Protein AF-L7FK56-F1 (afdb_monomer_lite)

Structure (mmCIF, N/CA/C/O backbone):
data_AF-L7FK56-F1
#
_entry.id   AF-L7FK56-F1
#
loop_
_atom_site.group_PDB
_atom_site.id
_atom_site.type_symbol
_atom_site.label_atom_id
_atom_site.label_alt_id
_atom_site.label_comp_id
_atom_site.label_asym_id
_atom_site.label_entity_id
_atom_site.label_seq_id
_atom_site.pdbx_PDB_ins_code
_atom_site.Cartn_x
_atom_site.Cartn_y
_atom_site.Cartn_z
_atom_site.occupancy
_atom_site.B_iso_or_equiv
_atom_site.auth_seq_id
_atom_site.auth_comp_id
_atom_site.auth_asym_id
_atom_site.auth_atom_id
_atom_site.pdbx_PDB_model_num
ATOM 1 N N . MET A 1 1 ?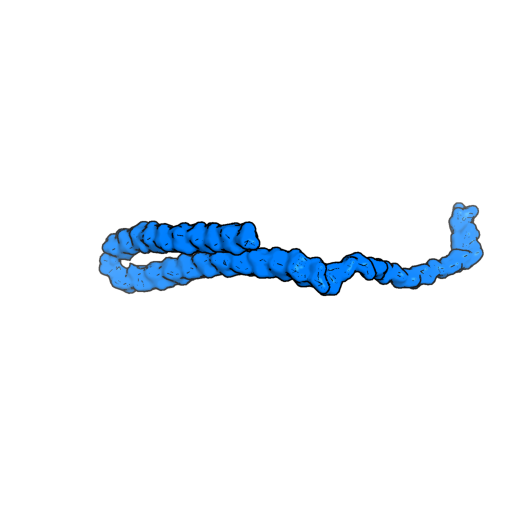 22.512 -16.747 -4.047 1.00 57.62 1 MET A N 1
ATOM 2 C CA . MET A 1 1 ? 21.988 -16.830 -2.661 1.00 57.62 1 MET A CA 1
ATOM 3 C C . MET A 1 1 ? 21.634 -15.459 -2.076 1.00 57.62 1 MET A C 1
ATOM 5 O O . MET A 1 1 ? 20.549 -15.343 -1.532 1.00 57.62 1 MET A O 1
ATOM 9 N N . HIS A 1 2 ? 22.439 -14.408 -2.278 1.00 59.47 2 HIS A N 1
ATOM 10 C CA . HIS A 1 2 ? 22.205 -13.042 -1.758 1.00 59.47 2 HIS A CA 1
ATOM 11 C C . HIS A 1 2 ? 20.819 -12.419 -2.063 1.00 59.47 2 HIS A C 1
ATOM 13 O O . HIS A 1 2 ? 20.222 -11.780 -1.205 1.00 59.47 2 HIS A O 1
ATOM 19 N N . LEU A 1 3 ? 20.263 -12.659 -3.258 1.00 65.12 3 LEU A N 1
ATOM 20 C CA . LEU A 1 3 ? 18.939 -12.150 -3.653 1.00 65.12 3 LEU A CA 1
ATOM 21 C C . LEU A 1 3 ? 17.786 -12.795 -2.868 1.00 65.12 3 LEU A C 1
ATOM 23 O O . LEU A 1 3 ? 16.815 -12.118 -2.546 1.00 65.12 3 LEU A O 1
ATOM 27 N N . LYS A 1 4 ? 17.908 -14.082 -2.505 1.00 68.00 4 LYS A N 1
ATOM 28 C CA . LYS A 1 4 ? 16.870 -14.790 -1.739 1.00 68.00 4 LYS A CA 1
ATOM 29 C C . LYS A 1 4 ? 16.715 -14.177 -0.346 1.00 68.00 4 LYS A C 1
ATOM 31 O O . LYS A 1 4 ? 15.598 -13.935 0.086 1.00 68.00 4 LYS A O 1
ATOM 36 N N . TYR A 1 5 ? 17.828 -13.835 0.303 1.00 74.06 5 TYR A N 1
ATOM 37 C CA . TYR A 1 5 ? 17.819 -13.186 1.617 1.00 74.06 5 TYR A CA 1
ATOM 38 C C . TYR A 1 5 ? 17.246 -11.760 1.575 1.00 74.06 5 TYR A C 1
ATOM 40 O O . TYR A 1 5 ? 16.496 -11.386 2.473 1.00 74.06 5 TYR A O 1
ATOM 48 N N . SER A 1 6 ? 17.512 -10.996 0.507 1.00 73.81 6 SER A N 1
ATOM 49 C CA . SER A 1 6 ? 16.938 -9.653 0.323 1.00 73.81 6 SER A CA 1
ATOM 50 C C . SER A 1 6 ? 15.414 -9.676 0.143 1.00 73.81 6 SER A C 1
ATOM 52 O O . SER A 1 6 ? 14.727 -8.804 0.666 1.00 73.81 6 SER A O 1
ATOM 54 N N . ILE A 1 7 ? 14.878 -10.670 -0.574 1.00 74.50 7 ILE A N 1
ATOM 55 C CA . ILE A 1 7 ? 13.432 -10.805 -0.828 1.00 74.50 7 ILE A CA 1
ATOM 56 C C . ILE A 1 7 ? 12.698 -11.323 0.411 1.00 74.50 7 ILE A C 1
ATOM 58 O O . ILE A 1 7 ? 11.623 -10.824 0.751 1.00 74.50 7 ILE A O 1
ATOM 62 N N . ILE A 1 8 ? 13.301 -12.280 1.124 1.00 77.62 8 ILE A N 1
ATOM 63 C CA . ILE A 1 8 ? 12.760 -12.790 2.388 1.00 77.62 8 ILE A CA 1
ATOM 64 C C . ILE A 1 8 ? 12.677 -11.647 3.410 1.00 77.62 8 ILE A C 1
ATOM 66 O O . ILE A 1 8 ? 11.627 -11.464 4.014 1.00 77.62 8 ILE A O 1
ATOM 70 N N . SER A 1 9 ? 13.719 -10.815 3.535 1.00 77.38 9 SER A N 1
ATOM 71 C CA . SER A 1 9 ? 13.722 -9.656 4.442 1.00 77.38 9 SER A CA 1
ATOM 72 C C . SER A 1 9 ? 12.683 -8.581 4.076 1.00 77.38 9 SER A C 1
ATOM 74 O O . SER A 1 9 ? 12.044 -8.034 4.973 1.00 77.38 9 SER A O 1
ATOM 76 N N . GLN A 1 10 ? 12.475 -8.294 2.785 1.00 81.19 10 GLN A N 1
ATOM 77 C CA . GLN A 1 10 ? 11.454 -7.335 2.333 1.00 81.19 10 GLN A CA 1
ATOM 78 C C . GLN A 1 10 ? 10.030 -7.828 2.647 1.00 81.19 10 GLN A C 1
ATOM 80 O O . GLN A 1 10 ? 9.171 -7.042 3.040 1.00 81.19 10 GLN A O 1
ATOM 85 N N . THR A 1 11 ? 9.791 -9.133 2.507 1.00 82.31 11 THR A N 1
ATOM 86 C CA . THR A 1 11 ? 8.473 -9.743 2.737 1.00 82.31 11 THR A CA 1
ATOM 87 C C . THR A 1 11 ? 8.136 -9.823 4.228 1.00 82.31 11 THR A C 1
ATOM 89 O O . THR A 1 11 ? 7.027 -9.472 4.625 1.00 82.31 11 THR A O 1
ATOM 92 N N . VAL A 1 12 ? 9.093 -10.216 5.081 1.00 86.31 12 VAL A N 1
ATOM 93 C CA . VAL A 1 12 ? 8.855 -10.289 6.538 1.00 86.31 12 VAL A CA 1
ATOM 94 C C . VAL A 1 12 ? 8.592 -8.916 7.164 1.00 86.31 12 VAL A C 1
ATOM 96 O O . VAL A 1 12 ? 7.852 -8.826 8.137 1.00 86.31 12 VAL A O 1
ATOM 99 N N . GLY A 1 13 ? 9.145 -7.836 6.605 1.00 84.56 13 GLY A N 1
ATOM 100 C CA . GLY A 1 13 ? 8.879 -6.481 7.093 1.00 84.56 13 GLY A CA 1
ATOM 101 C C . GLY A 1 13 ? 7.419 -6.061 6.904 1.00 84.56 13 GLY A C 1
ATOM 102 O O . GLY A 1 13 ? 6.809 -5.524 7.826 1.00 84.56 13 GLY A O 1
ATOM 103 N N . VAL A 1 14 ? 6.842 -6.360 5.736 1.00 83.56 14 VAL A N 1
ATOM 104 C CA . VAL A 1 14 ? 5.440 -6.037 5.431 1.00 83.56 14 VAL A CA 1
ATOM 105 C C . VAL A 1 14 ? 4.491 -6.845 6.314 1.00 83.56 14 VAL A C 1
ATOM 107 O O . VAL A 1 14 ? 3.589 -6.258 6.899 1.00 83.56 14 VAL A O 1
ATOM 110 N N . ILE A 1 15 ? 4.722 -8.150 6.495 1.00 82.50 15 ILE A N 1
ATOM 111 C CA . ILE A 1 15 ? 3.801 -8.997 7.277 1.00 82.50 15 ILE A CA 1
ATOM 112 C C . ILE A 1 15 ? 3.854 -8.719 8.789 1.00 82.50 15 ILE A C 1
ATOM 114 O O . ILE A 1 15 ? 2.826 -8.821 9.454 1.00 82.50 15 ILE A O 1
ATOM 118 N N . ILE A 1 16 ? 5.008 -8.310 9.335 1.00 88.56 16 ILE A N 1
ATOM 119 C CA . ILE A 1 16 ? 5.121 -7.896 10.747 1.00 88.56 16 ILE A CA 1
ATOM 120 C C . ILE A 1 16 ? 4.415 -6.554 10.962 1.00 88.56 16 ILE A C 1
ATOM 122 O O . ILE A 1 16 ? 3.591 -6.431 11.864 1.00 88.56 16 ILE A O 1
ATOM 126 N N . ALA A 1 17 ? 4.680 -5.562 10.107 1.00 87.50 17 ALA A N 1
ATOM 127 C CA . ALA A 1 17 ? 4.009 -4.266 10.190 1.00 87.50 17 ALA A CA 1
ATOM 128 C C . ALA A 1 17 ? 2.492 -4.390 9.979 1.00 87.50 17 ALA A C 1
ATOM 130 O O . ALA A 1 17 ? 1.724 -3.692 10.631 1.00 87.50 17 ALA A O 1
ATOM 131 N N . HIS A 1 18 ? 2.058 -5.300 9.107 1.00 78.88 18 HIS A N 1
ATOM 132 C CA . HIS A 1 18 ? 0.651 -5.598 8.859 1.00 78.88 18 HIS A CA 1
ATOM 133 C C . HIS A 1 18 ? -0.038 -6.224 10.082 1.00 78.88 18 HIS A C 1
ATOM 135 O O . HIS A 1 18 ? -1.149 -5.824 10.431 1.00 78.88 18 HIS A O 1
ATOM 141 N N . ALA A 1 19 ? 0.626 -7.161 10.767 1.00 86.38 19 ALA A N 1
ATOM 142 C CA . ALA A 1 19 ? 0.110 -7.769 11.994 1.00 86.38 19 ALA A CA 1
ATOM 143 C C . ALA A 1 19 ? -0.024 -6.744 13.136 1.00 86.38 19 ALA A C 1
ATOM 145 O O . ALA A 1 19 ? -1.072 -6.671 13.778 1.00 86.38 19 ALA A O 1
ATOM 146 N N . GLU A 1 20 ? 0.993 -5.904 13.333 1.00 89.31 20 GLU A N 1
ATOM 147 C CA . GLU A 1 20 ? 0.986 -4.839 14.345 1.00 89.31 20 GLU A CA 1
ATOM 148 C C . GLU A 1 20 ? -0.039 -3.740 14.022 1.00 89.31 20 GLU A C 1
ATOM 150 O O . GLU A 1 20 ? -0.808 -3.320 14.888 1.00 89.31 20 GLU A O 1
ATOM 155 N N . LEU A 1 21 ? -0.112 -3.301 12.759 1.00 84.38 21 LEU A N 1
ATOM 156 C CA . LEU A 1 21 ? -1.081 -2.298 12.314 1.00 84.38 21 LEU A CA 1
ATOM 157 C C . LEU A 1 21 ? -2.512 -2.795 12.528 1.00 84.38 21 LEU A C 1
ATOM 159 O O . LEU A 1 21 ? -3.329 -2.043 13.049 1.00 84.38 21 LEU A O 1
ATOM 163 N N . SER A 1 22 ? -2.811 -4.053 12.189 1.00 84.44 22 SER A N 1
ATOM 164 C CA . SER A 1 22 ? -4.135 -4.641 12.414 1.00 84.44 22 SER A CA 1
ATOM 165 C C . SER A 1 22 ? -4.507 -4.701 13.899 1.00 84.44 22 SER A C 1
ATOM 167 O O . SER A 1 22 ? -5.670 -4.468 14.233 1.00 84.44 22 SER A O 1
ATOM 169 N N . ALA A 1 23 ? -3.551 -4.998 14.786 1.00 85.12 23 ALA A N 1
ATOM 170 C CA . ALA A 1 23 ? -3.786 -5.031 16.229 1.00 85.12 23 ALA A CA 1
ATOM 171 C C . ALA A 1 23 ? -4.108 -3.631 16.779 1.00 85.12 23 ALA A C 1
ATOM 173 O O . ALA A 1 23 ? -5.131 -3.446 17.439 1.00 85.12 23 ALA A O 1
ATOM 174 N N . VAL A 1 24 ? -3.305 -2.620 16.424 1.00 83.94 24 VAL A N 1
ATOM 175 C CA . VAL A 1 24 ? -3.532 -1.228 16.851 1.00 83.94 24 VAL A CA 1
ATOM 176 C C . VAL A 1 24 ? -4.841 -0.682 16.283 1.00 83.94 24 VAL A C 1
ATOM 178 O O . VAL A 1 24 ? -5.569 0.015 16.985 1.00 83.94 24 VAL A O 1
ATOM 181 N N . PHE A 1 25 ? -5.164 -0.987 15.028 1.00 77.44 25 PHE A N 1
ATOM 182 C CA . PHE A 1 25 ? -6.393 -0.505 14.399 1.00 77.44 25 PHE A CA 1
ATOM 183 C C . PHE A 1 25 ? -7.633 -1.067 15.107 1.00 77.44 25 PHE A C 1
ATOM 185 O O . PHE A 1 25 ? -8.545 -0.309 15.443 1.00 77.44 25 PHE A O 1
ATOM 192 N N . LEU A 1 26 ? -7.639 -2.375 15.399 1.00 79.69 26 LEU A N 1
ATOM 193 C CA . LEU A 1 26 ? -8.731 -3.031 16.118 1.00 79.69 26 LEU A CA 1
ATOM 194 C C . LEU A 1 26 ? -8.906 -2.430 17.511 1.00 79.69 26 LEU A C 1
ATOM 196 O O . LEU A 1 26 ? -10.025 -2.083 17.871 1.00 79.69 26 LEU A O 1
ATOM 200 N N . GLU A 1 27 ? -7.826 -2.243 18.268 1.00 81.88 27 GLU A N 1
ATOM 201 C CA . GLU A 1 27 ? -7.915 -1.614 19.586 1.00 81.88 27 GLU A CA 1
ATOM 202 C C . GLU A 1 27 ? -8.499 -0.196 19.494 1.00 81.88 27 GLU A C 1
ATOM 204 O O . GLU A 1 27 ? -9.507 0.100 20.134 1.00 81.88 27 GLU A O 1
ATOM 209 N N . LYS A 1 28 ? -7.926 0.688 18.670 1.00 76.88 28 LYS A N 1
ATOM 210 C CA . LYS A 1 28 ? -8.324 2.107 18.644 1.00 76.88 28 LYS A CA 1
ATOM 211 C C . LYS A 1 28 ? -9.771 2.321 18.180 1.00 76.88 28 LYS A C 1
ATOM 213 O O . LYS A 1 28 ? -10.452 3.170 18.756 1.00 76.88 28 LYS A O 1
ATOM 218 N N . GLU A 1 29 ? -10.259 1.555 17.204 1.00 75.19 29 GLU A N 1
ATOM 219 C CA . GLU A 1 29 ? -11.620 1.742 16.684 1.00 75.19 29 GLU A CA 1
ATOM 220 C C . GLU A 1 29 ? -12.690 0.953 17.455 1.00 75.19 29 GLU A C 1
ATOM 222 O O . GLU A 1 29 ? -13.795 1.457 17.672 1.00 75.19 29 GLU A O 1
ATOM 227 N N . PHE A 1 30 ? -12.384 -0.266 17.917 1.00 69.44 30 PHE A N 1
ATOM 228 C CA . PHE A 1 30 ? -13.338 -1.082 18.677 1.00 69.44 30 PHE A CA 1
ATOM 229 C C . PHE A 1 30 ? -13.693 -0.431 20.021 1.00 69.44 30 PHE A C 1
ATOM 231 O O . PHE A 1 30 ? -14.867 -0.404 20.399 1.00 69.44 30 PHE A O 1
ATOM 238 N N . TYR A 1 31 ? -12.715 0.174 20.710 1.00 71.62 31 TYR A N 1
ATOM 239 C CA . TYR A 1 31 ? -12.973 0.928 21.944 1.00 71.62 31 TYR A CA 1
ATOM 240 C C . TYR A 1 31 ? -13.831 2.183 21.707 1.00 71.62 31 TYR A C 1
ATOM 242 O O . TYR A 1 31 ? -14.641 2.532 22.567 1.00 71.62 31 TYR A O 1
ATOM 250 N N . LEU A 1 32 ? -13.713 2.835 20.544 1.00 70.19 32 LEU A N 1
ATOM 251 C CA . LEU A 1 32 ? -14.544 3.989 20.180 1.00 70.19 32 LEU A CA 1
ATOM 252 C C . LEU A 1 32 ? -16.006 3.575 19.917 1.00 70.19 32 LEU A C 1
ATOM 254 O O . LEU A 1 32 ? -16.937 4.242 20.372 1.00 70.19 32 LEU A O 1
ATOM 258 N N . LEU A 1 33 ? -16.213 2.449 19.227 1.00 67.62 33 LEU A N 1
ATOM 259 C CA . LEU A 1 33 ? -17.541 1.927 18.883 1.00 67.62 33 LEU A CA 1
ATOM 260 C C . LEU A 1 33 ? -18.297 1.361 20.098 1.00 67.62 33 LEU A C 1
ATOM 262 O O . LEU A 1 33 ? -19.512 1.543 20.196 1.00 67.62 33 LEU A O 1
ATOM 266 N N . LEU A 1 34 ? -17.599 0.744 21.059 1.00 67.81 34 LEU A N 1
ATOM 267 C CA . LEU A 1 34 ? -18.188 0.261 22.320 1.00 67.81 34 LEU A CA 1
ATOM 268 C C . LEU A 1 34 ? -18.779 1.382 23.196 1.00 67.81 34 LEU A C 1
ATOM 270 O O . LEU A 1 34 ? -19.638 1.113 24.037 1.00 67.81 34 LEU A O 1
ATOM 274 N N . GLY A 1 35 ? -18.357 2.635 23.000 1.00 69.44 35 GLY A N 1
ATOM 275 C CA . GLY A 1 35 ? -18.909 3.792 23.712 1.00 69.44 35 GLY A CA 1
ATOM 276 C C . GLY A 1 35 ? -20.326 4.188 23.273 1.00 69.44 35 GLY A C 1
ATOM 277 O O . GLY A 1 35 ? -21.010 4.923 23.990 1.00 69.44 35 GLY A O 1
ATOM 278 N N . ILE A 1 36 ? -20.799 3.703 22.120 1.00 68.31 36 ILE A N 1
ATOM 279 C CA . ILE A 1 36 ? -22.058 4.128 21.497 1.00 68.31 36 ILE A CA 1
ATOM 280 C C . ILE A 1 36 ? -23.130 3.051 21.724 1.00 68.31 36 ILE A C 1
ATOM 282 O O . ILE A 1 36 ? -23.066 1.969 21.161 1.00 68.31 36 ILE A O 1
ATOM 286 N N . LYS A 1 37 ? -24.173 3.322 22.519 1.00 68.62 37 LYS A N 1
ATOM 287 C CA . LYS A 1 37 ? -25.202 2.319 22.896 1.00 68.62 37 LYS A CA 1
ATOM 288 C C . LYS A 1 37 ? -26.190 1.917 21.777 1.00 68.62 37 LYS A C 1
ATOM 290 O O . LYS A 1 37 ? -27.190 1.258 22.055 1.00 68.62 37 LYS A O 1
ATOM 295 N N . ILE A 1 38 ? -25.954 2.313 20.523 1.00 77.81 38 ILE A N 1
ATOM 296 C CA . ILE A 1 38 ? -26.866 2.076 19.389 1.00 77.81 38 ILE A CA 1
ATOM 297 C C . ILE A 1 38 ? -26.268 1.003 18.470 1.00 77.81 38 ILE A C 1
ATOM 299 O O . ILE A 1 38 ? -25.331 1.269 17.721 1.00 77.81 38 ILE A O 1
ATOM 303 N N . CYS A 1 39 ? -26.852 -0.202 18.488 1.00 76.38 39 CYS A N 1
ATOM 304 C CA . CYS A 1 39 ? -26.370 -1.367 17.727 1.00 76.38 39 CYS A CA 1
ATOM 305 C C . CYS A 1 39 ? -26.258 -1.122 16.211 1.00 76.38 39 CYS A C 1
ATOM 307 O O . CYS A 1 39 ? -25.339 -1.626 15.571 1.00 76.38 39 CYS A O 1
ATOM 309 N N . VAL A 1 40 ? -27.168 -0.333 15.631 1.00 78.81 40 VAL A N 1
ATOM 310 C CA . VAL A 1 40 ? -27.187 -0.060 14.182 1.00 78.81 40 VAL A CA 1
ATOM 311 C C . VAL A 1 40 ? -25.975 0.772 13.749 1.00 78.81 40 VAL A C 1
ATOM 313 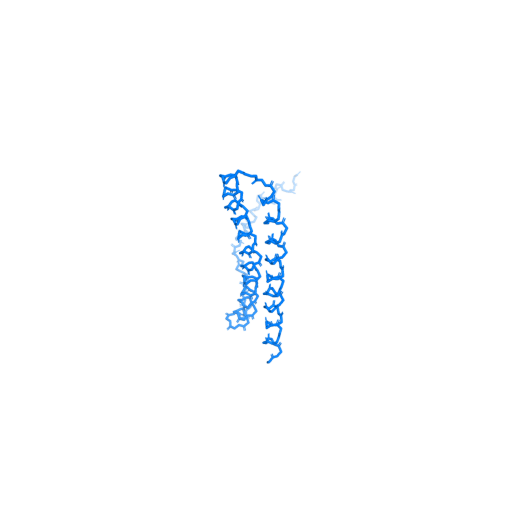O O . VAL A 1 40 ? -25.341 0.466 12.742 1.00 78.81 40 VAL A O 1
ATOM 316 N N . THR A 1 41 ? -25.608 1.787 14.534 1.00 76.56 41 THR A N 1
ATOM 317 C CA . THR A 1 41 ? -24.465 2.664 14.243 1.00 76.56 41 THR A CA 1
ATOM 318 C C . THR A 1 41 ? -23.140 1.909 14.332 1.00 76.56 41 THR A C 1
ATOM 320 O O . THR A 1 41 ? -22.254 2.139 13.512 1.00 76.56 41 THR A O 1
ATOM 323 N N . ILE A 1 42 ? -23.024 0.964 15.271 1.00 78.75 42 ILE A N 1
ATOM 324 C CA . ILE A 1 42 ? -21.834 0.114 15.411 1.00 78.75 42 ILE A CA 1
ATOM 325 C C . ILE A 1 42 ? -21.625 -0.741 14.156 1.00 78.75 42 ILE A C 1
ATOM 327 O O . ILE A 1 42 ? -20.510 -0.817 13.647 1.00 78.75 42 ILE A O 1
ATOM 331 N N . PHE A 1 43 ? -22.689 -1.356 13.632 1.00 80.75 43 PHE A N 1
ATOM 332 C CA . PHE A 1 43 ? -22.586 -2.258 12.483 1.00 80.75 43 PHE A CA 1
ATOM 333 C C . PHE A 1 43 ? -22.181 -1.527 11.195 1.00 80.75 43 PHE A C 1
ATOM 335 O O . PHE A 1 43 ? -21.304 -1.988 10.465 1.00 80.75 43 PHE A O 1
ATOM 342 N N . VAL A 1 44 ? -22.775 -0.358 10.935 1.00 83.38 44 VAL A N 1
ATOM 343 C CA . VAL A 1 44 ? -22.434 0.461 9.760 1.00 83.38 44 VAL A CA 1
ATOM 344 C C . VAL A 1 44 ? -21.030 1.055 9.891 1.00 83.38 44 VAL A C 1
ATOM 346 O O . VAL A 1 44 ? -20.264 1.018 8.929 1.00 83.38 44 VAL A O 1
ATOM 349 N N . GLY A 1 45 ? -20.666 1.544 11.082 1.00 81.75 45 GLY A N 1
ATOM 350 C CA . GLY A 1 45 ? -19.321 2.048 11.361 1.00 81.75 45 GLY A CA 1
ATOM 351 C C . GLY A 1 45 ? -18.250 0.978 11.153 1.00 81.75 45 GLY A C 1
ATOM 352 O O . GLY A 1 45 ? -17.269 1.227 10.458 1.00 81.75 45 GLY A O 1
ATOM 353 N N . PHE A 1 46 ? -18.483 -0.238 11.656 1.00 81.00 46 PHE A N 1
ATOM 354 C CA . PHE A 1 46 ? -17.578 -1.373 11.475 1.00 81.00 46 PHE A CA 1
ATOM 355 C C . PHE A 1 46 ? -17.408 -1.766 10.001 1.00 81.00 46 PHE A C 1
ATOM 357 O O . PHE A 1 46 ? -16.287 -2.009 9.557 1.00 81.00 46 PHE A O 1
ATOM 364 N N . ALA A 1 47 ? -18.493 -1.790 9.221 1.00 84.25 47 ALA A N 1
ATOM 365 C CA . ALA A 1 47 ? -18.436 -2.148 7.804 1.00 84.25 47 ALA A CA 1
ATOM 366 C C . ALA A 1 47 ? -17.643 -1.127 6.968 1.00 84.25 47 ALA A C 1
ATOM 368 O O . ALA A 1 47 ? -16.797 -1.510 6.159 1.00 84.25 47 ALA A O 1
ATOM 369 N N . VAL A 1 48 ? -17.888 0.172 7.175 1.00 85.94 48 VAL A N 1
ATOM 370 C CA . VAL A 1 48 ? -17.176 1.250 6.463 1.00 85.94 48 VAL A CA 1
ATOM 371 C C . VA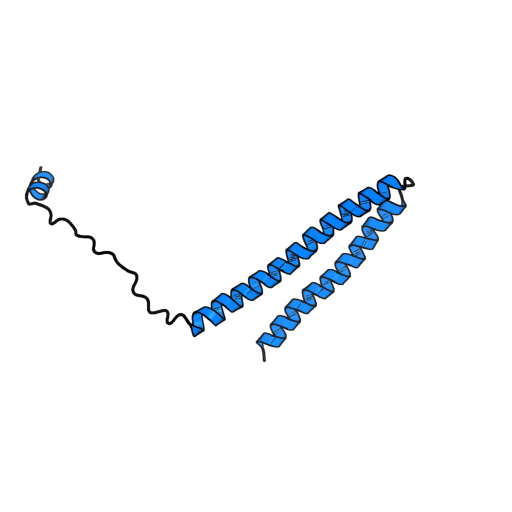L A 1 48 ? -15.698 1.268 6.844 1.00 85.94 48 VAL A C 1
ATOM 373 O O . VAL A 1 48 ? -14.833 1.357 5.972 1.00 85.94 48 VAL A O 1
ATOM 376 N N . TRP A 1 49 ? -15.408 1.121 8.134 1.00 81.56 49 TRP A N 1
ATOM 377 C CA . TRP A 1 49 ? -14.052 1.030 8.657 1.00 81.56 49 TRP A CA 1
ATOM 378 C C . TRP A 1 49 ? -13.286 -0.157 8.065 1.00 81.56 49 TRP A C 1
ATOM 380 O O . TRP A 1 49 ? -12.209 0.028 7.501 1.00 81.56 49 TRP A O 1
ATOM 390 N N . ALA A 1 50 ? -13.873 -1.358 8.095 1.00 84.19 50 ALA A N 1
ATOM 391 C CA . ALA A 1 50 ? -13.242 -2.565 7.566 1.00 84.19 50 ALA A CA 1
ATOM 392 C C . ALA A 1 50 ? -12.922 -2.435 6.069 1.00 84.19 50 ALA A C 1
ATOM 394 O O . ALA A 1 50 ? -11.846 -2.841 5.632 1.00 84.19 50 ALA A O 1
ATOM 395 N N . MET A 1 51 ? -13.819 -1.823 5.291 1.00 87.12 51 MET A N 1
ATOM 396 C CA . MET A 1 51 ? -13.615 -1.592 3.858 1.00 87.12 51 MET A CA 1
ATOM 397 C C . MET A 1 51 ? -12.462 -0.625 3.567 1.00 87.12 51 MET A C 1
ATOM 399 O O . MET A 1 51 ? -11.658 -0.891 2.672 1.00 87.12 51 MET A O 1
ATOM 403 N N . ILE A 1 52 ? -12.359 0.479 4.313 1.00 86.19 52 ILE A N 1
ATOM 404 C CA . ILE A 1 52 ? -11.281 1.468 4.142 1.00 86.19 52 ILE A CA 1
ATOM 405 C C . ILE A 1 52 ? -9.922 0.839 4.471 1.00 86.19 52 ILE A C 1
ATOM 407 O O . ILE A 1 52 ? -8.969 0.983 3.703 1.00 86.19 52 ILE A O 1
ATOM 411 N N . THR A 1 53 ? -9.839 0.090 5.569 1.00 82.56 53 THR A N 1
ATOM 412 C CA . THR A 1 53 ? -8.616 -0.609 5.986 1.00 82.56 53 THR A CA 1
ATOM 413 C C . THR A 1 53 ? -8.201 -1.652 4.968 1.00 82.56 53 THR A C 1
ATOM 415 O O . THR A 1 53 ? -7.055 -1.661 4.527 1.00 82.56 53 THR A O 1
ATOM 418 N N . LEU A 1 54 ? -9.141 -2.491 4.528 1.00 85.56 54 LEU A N 1
ATOM 419 C CA . LEU A 1 54 ? -8.874 -3.522 3.531 1.00 85.56 54 LEU A CA 1
ATOM 420 C C . LEU A 1 54 ? -8.337 -2.911 2.227 1.00 85.56 54 LEU A C 1
ATOM 422 O O . LEU A 1 54 ? -7.368 -3.416 1.662 1.00 85.56 54 LEU A O 1
ATOM 426 N N . ALA A 1 55 ? -8.919 -1.796 1.777 1.00 88.25 55 ALA A N 1
ATOM 427 C CA . ALA A 1 55 ? -8.469 -1.099 0.576 1.00 88.25 55 ALA A CA 1
ATOM 428 C C . ALA A 1 55 ? -7.022 -0.583 0.700 1.00 88.25 55 ALA A C 1
ATOM 430 O O . ALA A 1 55 ? -6.236 -0.720 -0.240 1.00 88.25 55 ALA A O 1
ATOM 431 N N . ILE A 1 56 ? -6.650 -0.027 1.857 1.00 85.06 56 ILE A N 1
ATOM 432 C CA . ILE A 1 56 ? -5.300 0.502 2.103 1.00 85.06 56 ILE A CA 1
ATOM 433 C C . ILE A 1 56 ? -4.273 -0.632 2.217 1.00 85.06 56 ILE A C 1
ATOM 435 O O . ILE A 1 56 ? -3.218 -0.551 1.586 1.00 85.06 56 ILE A O 1
ATOM 439 N N . LEU A 1 57 ? -4.587 -1.695 2.963 1.00 83.75 57 LEU A N 1
ATOM 440 C CA . LEU A 1 57 ? -3.728 -2.874 3.143 1.00 83.75 57 LEU A CA 1
ATOM 441 C C . LEU A 1 57 ? -3.402 -3.542 1.798 1.00 83.75 57 LEU A C 1
ATOM 443 O O . LEU A 1 57 ? -2.235 -3.757 1.469 1.00 83.75 57 LEU A O 1
ATOM 447 N N . ILE A 1 58 ? -4.425 -3.784 0.975 1.00 85.19 58 ILE A N 1
ATOM 448 C CA . ILE A 1 58 ? -4.238 -4.371 -0.357 1.00 85.19 58 ILE A CA 1
ATOM 449 C C . ILE A 1 58 ? -3.422 -3.429 -1.250 1.00 85.19 58 ILE A C 1
ATOM 451 O O . ILE A 1 58 ? -2.562 -3.889 -2.003 1.00 85.19 58 ILE A O 1
ATOM 455 N N . GLY A 1 59 ? -3.646 -2.114 -1.171 1.00 87.00 59 GLY A N 1
ATOM 456 C CA . GLY A 1 59 ? -2.923 -1.128 -1.975 1.00 87.00 59 GLY A CA 1
ATOM 457 C C . GLY A 1 59 ? -1.412 -1.131 -1.724 1.00 87.00 59 GLY A C 1
ATOM 458 O O . GLY A 1 59 ? -0.629 -1.160 -2.674 1.00 87.00 59 GLY A O 1
ATOM 459 N N . ILE A 1 60 ? -0.989 -1.151 -0.460 1.00 86.31 60 ILE A N 1
ATOM 460 C CA . ILE A 1 60 ? 0.441 -1.112 -0.109 1.00 86.31 60 ILE A CA 1
ATOM 461 C C . ILE A 1 60 ? 1.159 -2.436 -0.408 1.00 86.31 60 ILE A C 1
ATOM 463 O O . ILE A 1 60 ? 2.328 -2.436 -0.802 1.00 86.31 60 ILE A O 1
ATOM 467 N N . GLU A 1 61 ? 0.461 -3.562 -0.270 1.00 81.50 61 GLU A N 1
ATOM 468 C CA . GLU A 1 61 ? 1.037 -4.891 -0.472 1.00 81.50 61 GLU A CA 1
ATOM 469 C C . GLU A 1 61 ? 1.114 -5.255 -1.963 1.00 81.50 61 GLU A C 1
ATOM 471 O O . GLU A 1 61 ? 2.158 -5.704 -2.451 1.00 81.50 61 GLU A O 1
ATOM 476 N N . SER A 1 62 ? 0.057 -4.956 -2.725 1.00 84.44 62 SER A N 1
ATOM 477 C CA . SER A 1 62 ? 0.012 -5.198 -4.174 1.00 84.44 62 SER A CA 1
ATOM 478 C C . SER A 1 62 ? 1.001 -4.327 -4.951 1.00 84.44 62 SER A C 1
ATOM 480 O O . SER A 1 62 ? 1.637 -4.810 -5.891 1.00 84.44 62 SER A O 1
ATOM 482 N N . LEU A 1 63 ? 1.200 -3.072 -4.536 1.00 83.25 63 LEU A N 1
ATOM 483 C CA . LEU A 1 63 ? 2.155 -2.170 -5.176 1.00 83.25 63 LEU A CA 1
ATOM 484 C C . LEU A 1 63 ? 3.605 -2.639 -4.957 1.00 83.25 63 LEU A C 1
ATOM 486 O O . LEU A 1 63 ? 4.388 -2.682 -5.907 1.00 83.25 63 LEU A O 1
ATOM 490 N N . SER A 1 64 ? 3.954 -3.073 -3.741 1.00 82.56 64 SER A N 1
ATOM 491 C CA . SER A 1 64 ? 5.273 -3.653 -3.430 1.00 82.56 64 SER A CA 1
ATOM 492 C C . SER A 1 64 ? 5.563 -4.902 -4.277 1.00 82.56 64 SER A C 1
ATOM 494 O O . SER A 1 64 ? 6.644 -5.028 -4.864 1.00 82.56 64 SER A O 1
ATOM 496 N N . ALA A 1 65 ? 4.571 -5.788 -4.428 1.00 79.94 65 ALA A N 1
ATOM 497 C CA . ALA A 1 65 ? 4.678 -6.994 -5.250 1.00 79.94 65 ALA A CA 1
ATOM 498 C C . ALA A 1 65 ? 4.788 -6.688 -6.758 1.00 79.94 65 ALA A C 1
ATOM 500 O O . ALA A 1 65 ? 5.553 -7.341 -7.480 1.00 79.94 65 ALA A O 1
ATOM 501 N N . PHE A 1 66 ? 4.074 -5.668 -7.242 1.00 82.00 66 PHE A N 1
ATOM 502 C CA . PHE A 1 66 ? 4.118 -5.250 -8.642 1.00 82.00 66 PHE A CA 1
ATOM 503 C C . PHE A 1 66 ? 5.489 -4.687 -9.034 1.00 82.00 66 PHE A C 1
ATOM 505 O O . PHE A 1 66 ? 6.082 -5.142 -10.015 1.00 82.00 66 PHE A O 1
ATOM 512 N N . LEU A 1 67 ? 6.048 -3.759 -8.248 1.00 83.00 67 LEU A N 1
ATOM 513 C CA . LEU A 1 67 ? 7.371 -3.185 -8.534 1.00 83.00 67 LEU A CA 1
ATOM 514 C C . LEU A 1 67 ? 8.493 -4.221 -8.401 1.00 83.00 67 LEU A C 1
ATOM 516 O O . LEU A 1 67 ? 9.469 -4.179 -9.155 1.00 83.00 67 LEU A O 1
ATOM 520 N N . HIS A 1 68 ? 8.351 -5.174 -7.480 1.00 83.56 68 HIS A N 1
ATOM 521 C CA . HIS A 1 68 ? 9.279 -6.293 -7.358 1.00 83.56 68 HIS A CA 1
ATOM 522 C C . HIS A 1 68 ? 9.314 -7.140 -8.640 1.00 83.56 68 HIS A C 1
ATOM 524 O O . HIS A 1 68 ? 10.383 -7.415 -9.193 1.00 83.56 68 HIS A O 1
ATOM 530 N N . THR A 1 69 ? 8.133 -7.475 -9.155 1.00 81.88 69 THR A N 1
ATOM 531 C CA . THR A 1 69 ? 7.970 -8.237 -10.398 1.00 81.88 69 THR A CA 1
ATOM 532 C C . THR A 1 69 ? 8.473 -7.454 -11.609 1.00 81.88 69 THR A C 1
ATOM 534 O O . THR A 1 69 ? 9.134 -8.020 -12.476 1.00 81.88 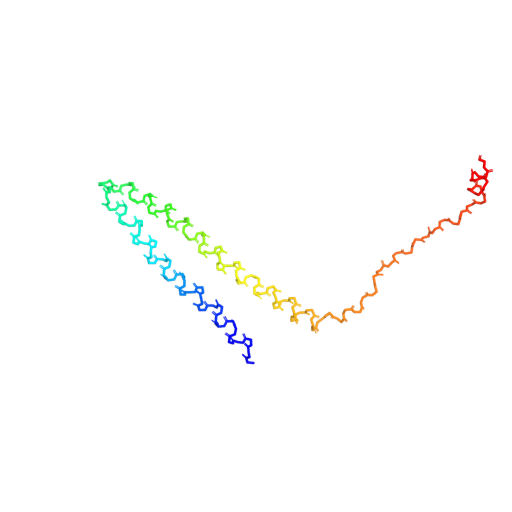69 THR A O 1
ATOM 537 N N . LEU A 1 70 ? 8.235 -6.142 -11.656 1.00 86.56 70 LEU A N 1
ATOM 538 C CA . LEU A 1 70 ? 8.684 -5.282 -12.751 1.00 86.56 70 LEU A CA 1
ATOM 539 C C . LEU A 1 70 ? 10.210 -5.128 -12.780 1.00 86.56 70 LEU A C 1
ATOM 541 O O . LEU A 1 70 ? 10.804 -5.128 -13.856 1.00 86.56 70 LEU A O 1
ATOM 545 N N . LYS A 1 71 ? 10.868 -5.073 -11.617 1.00 85.31 71 LYS A N 1
ATOM 546 C CA . LYS A 1 71 ? 12.335 -5.088 -11.532 1.00 85.31 71 LYS A CA 1
ATOM 547 C C . LYS A 1 71 ? 12.915 -6.404 -12.049 1.00 85.31 71 LYS A C 1
ATOM 549 O O . LYS A 1 71 ? 13.900 -6.372 -12.779 1.00 85.31 71 LYS A O 1
ATOM 554 N N . LEU A 1 72 ? 12.303 -7.540 -11.714 1.00 81.00 72 LEU A N 1
ATOM 555 C CA . LEU A 1 72 ? 12.697 -8.839 -12.267 1.00 81.00 72 LEU A CA 1
ATOM 556 C C . LEU A 1 72 ? 12.449 -8.895 -13.777 1.00 81.00 72 LEU A C 1
ATOM 558 O O . LEU A 1 72 ? 13.344 -9.283 -14.517 1.00 81.00 72 LEU A O 1
ATOM 562 N N . HIS A 1 73 ? 11.291 -8.427 -14.251 1.00 83.81 73 HIS A N 1
ATOM 563 C CA . HIS A 1 73 ? 11.000 -8.340 -15.680 1.00 83.81 73 HIS A CA 1
ATOM 564 C C . HIS A 1 73 ? 12.061 -7.502 -16.392 1.00 83.81 73 HIS A C 1
ATOM 566 O O . HIS A 1 73 ? 12.702 -7.983 -17.310 1.00 83.81 73 HIS A O 1
ATOM 572 N N . TRP A 1 74 ? 12.336 -6.284 -15.938 1.00 75.69 74 TRP A N 1
ATOM 573 C CA . TRP A 1 74 ? 13.339 -5.441 -16.580 1.00 75.69 74 TRP A CA 1
ATOM 574 C C . TRP A 1 74 ? 14.736 -6.074 -16.562 1.00 75.69 74 TRP A C 1
ATOM 576 O O . TRP A 1 74 ? 15.346 -6.216 -17.615 1.00 75.69 74 TRP A O 1
ATOM 586 N N . ILE A 1 75 ? 15.249 -6.506 -15.405 1.00 77.25 75 ILE A N 1
ATOM 587 C CA . ILE A 1 75 ? 16.649 -6.953 -15.318 1.00 77.25 75 ILE A CA 1
ATOM 588 C C . ILE A 1 75 ? 16.873 -8.364 -15.866 1.00 77.25 75 ILE A C 1
ATOM 590 O O . ILE A 1 75 ? 17.950 -8.658 -16.375 1.00 77.25 75 ILE A O 1
ATOM 594 N N . GLU A 1 76 ? 15.878 -9.241 -15.768 1.00 76.81 76 GLU A N 1
ATOM 595 C CA . GLU A 1 76 ? 16.014 -10.655 -16.114 1.00 76.81 76 GLU A CA 1
ATOM 596 C C . GLU A 1 76 ? 15.477 -10.952 -17.520 1.00 76.81 76 GLU A C 1
ATOM 598 O O . GLU A 1 76 ? 16.011 -11.834 -18.187 1.00 76.81 76 GLU A O 1
ATOM 603 N N . PHE A 1 77 ? 14.500 -10.182 -18.025 1.00 65.81 77 PHE A N 1
ATOM 604 C CA . PHE A 1 77 ? 14.005 -10.301 -19.405 1.00 65.81 77 PHE A CA 1
ATOM 605 C C . PHE A 1 77 ? 14.874 -9.521 -20.403 1.00 65.81 77 PHE A C 1
ATOM 607 O O . PHE A 1 77 ? 15.222 -10.066 -21.452 1.00 65.81 77 PHE A O 1
ATOM 614 N N . GLN A 1 78 ? 15.299 -8.287 -20.086 1.00 68.62 78 GLN A N 1
ATOM 615 C CA . GLN A 1 78 ? 16.158 -7.509 -20.996 1.00 68.62 78 GLN A CA 1
ATOM 616 C C . GLN A 1 78 ? 17.542 -8.143 -21.144 1.00 68.62 78 GLN A C 1
ATOM 618 O O . GLN A 1 78 ? 18.035 -8.277 -22.254 1.00 68.62 78 GLN A O 1
ATOM 623 N N . ASN A 1 79 ? 18.137 -8.630 -20.053 1.00 63.19 79 ASN A N 1
ATOM 624 C CA . ASN A 1 79 ? 19.480 -9.214 -20.086 1.00 63.19 79 ASN A CA 1
ATOM 625 C C . ASN A 1 79 ? 19.553 -10.581 -20.803 1.00 63.19 79 ASN A C 1
ATOM 627 O O . ASN A 1 79 ? 20.643 -11.088 -21.051 1.00 63.19 79 ASN A O 1
ATOM 631 N N . LYS A 1 80 ? 18.408 -11.210 -21.109 1.00 60.62 80 LYS A N 1
ATOM 632 C CA . LYS A 1 80 ? 18.349 -12.561 -21.697 1.00 60.62 80 LYS A CA 1
ATOM 633 C C . LYS A 1 80 ? 17.753 -12.611 -23.102 1.00 60.62 80 LYS A C 1
ATOM 635 O O . LYS A 1 80 ? 18.057 -13.544 -23.838 1.00 60.62 80 LYS A O 1
ATOM 640 N N . PHE A 1 81 ? 16.944 -11.620 -23.480 1.00 58.47 81 PHE A N 1
ATOM 641 C CA . PHE A 1 81 ? 16.283 -11.561 -24.789 1.00 58.47 81 PHE A CA 1
ATOM 642 C C . PHE A 1 81 ? 16.526 -10.256 -25.552 1.00 58.47 81 PHE A C 1
ATOM 644 O O . PHE A 1 81 ? 16.179 -10.187 -26.729 1.00 58.47 81 PHE A O 1
ATOM 651 N N . ASN A 1 82 ? 17.126 -9.236 -24.928 1.00 59.00 82 ASN A N 1
ATOM 652 C CA . ASN A 1 82 ? 17.449 -7.986 -25.601 1.00 59.00 82 ASN A CA 1
ATOM 653 C C . ASN A 1 82 ? 18.970 -7.831 -25.733 1.00 59.00 82 ASN A C 1
ATOM 655 O O . ASN A 1 82 ? 19.647 -7.395 -24.808 1.00 59.00 82 ASN A O 1
ATOM 659 N N . VAL A 1 83 ? 19.509 -8.176 -26.906 1.00 65.38 83 VAL A N 1
ATOM 660 C CA . VAL A 1 83 ? 20.934 -7.974 -27.243 1.00 65.38 83 VAL A CA 1
ATOM 661 C C . VAL A 1 83 ? 21.285 -6.477 -27.316 1.00 65.38 83 VAL A C 1
ATOM 663 O O . VAL A 1 83 ? 22.456 -6.122 -27.358 1.00 65.38 83 VAL A O 1
ATOM 666 N N . GLY A 1 84 ? 20.293 -5.576 -27.277 1.00 63.97 84 GLY A N 1
ATOM 667 C CA . GLY A 1 84 ? 20.505 -4.127 -27.203 1.00 63.97 84 GLY A CA 1
ATOM 668 C C . GLY A 1 84 ? 21.083 -3.511 -28.480 1.00 63.97 84 GLY A C 1
ATOM 669 O O . GLY A 1 84 ? 21.172 -2.292 -28.577 1.00 63.97 84 GLY A O 1
ATOM 670 N N . ASP A 1 85 ? 21.422 -4.335 -29.471 1.00 62.69 85 ASP A N 1
ATOM 671 C CA . ASP A 1 85 ? 22.011 -3.917 -30.736 1.00 62.69 85 ASP A CA 1
ATOM 672 C C . ASP A 1 85 ? 20.903 -3.629 -31.761 1.00 62.69 85 ASP A C 1
ATOM 674 O O . ASP A 1 85 ? 20.663 -4.363 -32.721 1.00 62.69 85 ASP A O 1
ATOM 678 N N . GLY A 1 86 ? 20.119 -2.590 -31.471 1.00 66.12 86 GLY A N 1
ATOM 679 C CA . GLY A 1 86 ? 19.088 -2.071 -32.361 1.00 66.12 86 GLY A CA 1
ATOM 680 C C . GLY A 1 86 ? 19.552 -0.765 -32.988 1.00 66.12 86 GLY A C 1
ATOM 681 O O . GLY A 1 86 ? 19.612 0.255 -32.307 1.00 66.12 86 GLY A O 1
ATOM 682 N N . MET A 1 87 ? 19.832 -0.765 -34.293 1.00 68.62 87 MET A N 1
ATOM 683 C CA . MET A 1 87 ? 19.979 0.483 -35.044 1.00 68.62 87 MET A CA 1
ATOM 684 C C . MET A 1 87 ? 18.622 1.205 -35.057 1.00 68.62 87 MET A C 1
ATOM 686 O O . MET A 1 87 ? 17.658 0.649 -35.596 1.00 68.62 87 MET A O 1
ATOM 690 N N . PRO A 1 88 ? 18.501 2.421 -34.485 1.00 70.56 88 PRO A N 1
ATOM 691 C CA . PRO A 1 88 ? 17.263 3.180 -34.566 1.00 70.56 88 PRO A CA 1
ATOM 692 C C . PRO A 1 88 ? 16.948 3.431 -36.039 1.00 70.56 88 PRO A C 1
ATOM 694 O O . PRO A 1 88 ? 17.778 3.947 -36.792 1.00 70.56 88 PRO A O 1
ATOM 697 N N . PHE A 1 89 ? 15.750 3.026 -36.457 1.00 70.62 89 PHE A N 1
ATOM 698 C CA . PHE A 1 89 ? 15.338 3.090 -37.851 1.00 70.62 89 PHE A CA 1
ATOM 699 C C . PHE A 1 89 ? 15.205 4.558 -38.266 1.00 70.62 89 PHE A C 1
ATOM 701 O O . PHE A 1 89 ? 14.180 5.202 -38.050 1.00 70.62 89 PHE A O 1
ATOM 708 N N . THR A 1 90 ? 16.268 5.112 -38.842 1.00 73.12 90 THR A N 1
ATOM 709 C CA . THR A 1 90 ? 16.211 6.420 -39.484 1.00 73.12 90 THR A CA 1
ATOM 710 C C . THR A 1 90 ? 15.521 6.223 -40.821 1.00 73.12 90 THR A C 1
ATOM 712 O O . THR A 1 90 ? 16.119 5.740 -41.781 1.00 73.12 90 THR A O 1
ATOM 715 N N . SER A 1 91 ? 14.232 6.558 -40.878 1.00 71.81 91 SER A N 1
ATOM 716 C CA . SER A 1 91 ? 13.509 6.628 -42.144 1.00 71.81 91 SER A CA 1
ATOM 717 C C . SER A 1 91 ? 14.247 7.579 -43.086 1.00 71.81 91 SER A C 1
ATOM 719 O O . SER A 1 91 ? 14.580 8.699 -42.688 1.00 71.81 91 SER A O 1
ATOM 721 N N . ILE A 1 92 ? 14.481 7.144 -44.323 1.00 75.56 92 ILE A N 1
ATOM 722 C CA . ILE A 1 92 ? 15.114 7.947 -45.371 1.00 75.56 92 ILE A CA 1
ATOM 723 C C . ILE A 1 92 ? 14.289 9.226 -45.561 1.00 75.56 92 ILE A C 1
ATOM 725 O O . ILE A 1 92 ? 13.217 9.206 -46.165 1.00 75.56 92 ILE A O 1
ATOM 729 N N . LYS A 1 93 ? 14.789 10.353 -45.047 1.00 68.06 93 LYS A N 1
ATOM 730 C CA . LYS A 1 93 ? 14.338 11.674 -45.479 1.00 68.06 93 LYS A CA 1
ATOM 731 C C . LYS A 1 93 ? 14.939 11.896 -46.858 1.00 68.06 93 LYS A C 1
ATOM 733 O O . LYS A 1 93 ? 16.119 12.207 -46.985 1.00 68.06 93 LYS A O 1
ATOM 738 N N . LEU A 1 94 ? 14.122 11.704 -47.888 1.00 68.31 94 LEU A N 1
ATOM 739 C CA . LEU A 1 94 ? 14.387 12.288 -49.193 1.00 68.31 94 LEU A C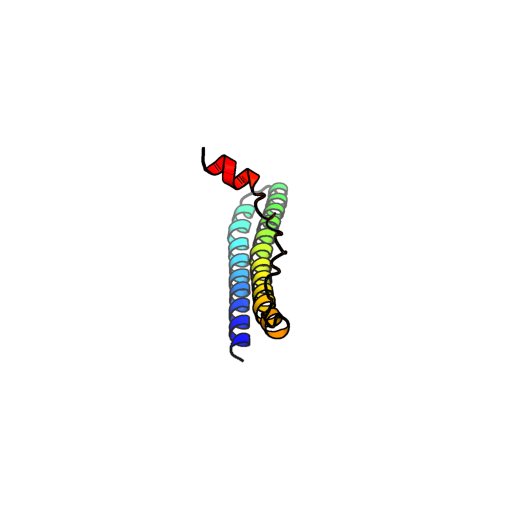A 1
ATOM 740 C C . LEU A 1 94 ? 14.351 13.804 -48.989 1.00 68.31 94 LEU A C 1
ATOM 742 O O . LEU A 1 94 ? 13.278 14.398 -48.947 1.00 68.31 94 LEU A O 1
ATOM 746 N N . GLU A 1 95 ? 15.508 14.426 -48.774 1.00 70.94 95 GLU A N 1
ATOM 747 C CA . GLU A 1 95 ? 15.615 15.870 -48.938 1.00 70.94 95 GLU A CA 1
ATOM 748 C C . GLU A 1 95 ? 15.340 16.124 -50.428 1.00 70.94 95 GLU A C 1
ATOM 750 O O . GLU A 1 95 ? 16.087 15.609 -51.272 1.00 70.94 95 GLU A O 1
ATOM 755 N N . PRO A 1 96 ? 14.250 16.822 -50.805 1.00 68.69 96 PRO A N 1
ATOM 756 C CA . PRO A 1 96 ? 14.093 17.225 -52.187 1.00 68.69 96 PRO A CA 1
ATOM 757 C C . PRO A 1 96 ? 15.307 18.091 -52.507 1.00 68.69 96 PRO A C 1
ATOM 759 O O . PRO A 1 96 ? 15.558 19.096 -51.840 1.00 68.69 96 PRO A O 1
ATOM 762 N N . ARG A 1 97 ? 16.120 17.646 -53.474 1.00 71.19 97 ARG A N 1
ATOM 763 C CA . ARG A 1 97 ? 17.246 18.416 -54.007 1.00 71.19 97 ARG A CA 1
ATOM 764 C C . ARG A 1 97 ? 16.709 19.812 -54.278 1.00 71.19 97 ARG A C 1
ATOM 766 O O . ARG A 1 97 ? 15.895 19.946 -55.186 1.00 71.19 97 ARG A O 1
ATOM 773 N N . LYS A 1 98 ? 17.168 20.791 -53.491 1.00 65.75 98 LYS A N 1
ATOM 774 C CA . LYS A 1 98 ? 16.828 22.212 -53.627 1.00 65.75 98 LYS A CA 1
ATOM 775 C C . LYS A 1 98 ? 16.890 22.535 -55.108 1.00 65.75 98 LYS A C 1
ATOM 777 O O . LYS A 1 98 ? 17.967 22.492 -55.716 1.00 65.75 98 LYS A O 1
ATOM 782 N N . SER A 1 99 ? 15.721 22.701 -55.707 1.00 68.19 99 SER A N 1
ATOM 783 C CA . SER A 1 99 ? 15.619 23.098 -57.096 1.00 68.19 99 SER A CA 1
ATOM 784 C C . SER A 1 99 ? 16.304 24.446 -57.185 1.00 68.19 99 SER A C 1
ATOM 786 O O . SER A 1 99 ? 16.155 25.269 -56.291 1.00 68.19 99 SER A O 1
ATOM 788 N N . PHE A 1 100 ? 17.077 24.666 -58.243 1.00 70.75 100 PHE A N 1
ATOM 789 C CA . PHE A 1 100 ? 17.830 25.901 -58.481 1.00 70.75 100 PHE A CA 1
ATOM 790 C C . PHE A 1 100 ? 17.035 27.189 -58.155 1.00 70.75 100 PHE A C 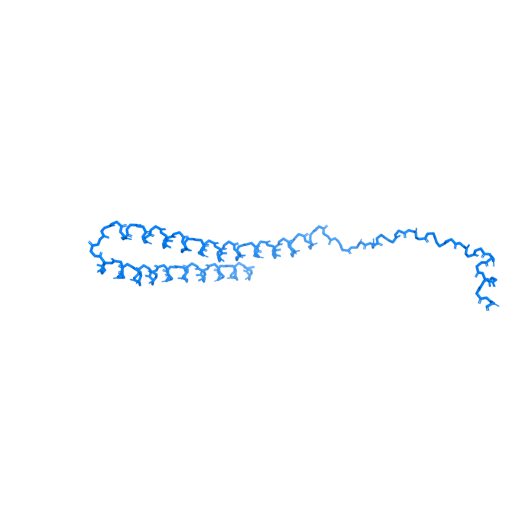1
ATOM 792 O O . PHE A 1 100 ? 17.604 28.171 -57.688 1.00 70.75 100 PHE A O 1
ATOM 799 N N . PHE A 1 101 ? 15.710 27.148 -58.319 1.00 69.75 101 PHE A N 1
ATOM 800 C CA . PHE A 1 101 ? 14.768 28.210 -57.968 1.00 69.75 101 PHE A CA 1
ATOM 801 C C . PHE A 1 101 ? 14.743 28.601 -56.475 1.00 69.75 101 PHE A C 1
ATOM 803 O O . PHE A 1 101 ? 14.626 29.785 -56.183 1.00 69.75 101 PHE A O 1
ATOM 810 N N . ASP A 1 102 ? 14.980 27.678 -55.539 1.00 68.88 102 ASP A N 1
ATOM 811 C CA . ASP A 1 102 ? 15.065 27.979 -54.096 1.00 68.88 102 ASP A CA 1
ATOM 812 C C . ASP A 1 102 ? 16.384 28.695 -53.724 1.00 68.88 102 ASP A C 1
ATOM 814 O O . ASP A 1 102 ? 16.491 29.377 -52.702 1.00 68.88 102 ASP A O 1
ATOM 818 N N . GLN A 1 103 ? 17.419 28.557 -54.564 1.00 68.88 103 GLN A N 1
ATOM 819 C CA . GLN A 1 103 ? 18.712 29.234 -54.395 1.00 68.88 103 GLN A CA 1
ATOM 820 C C . GLN A 1 103 ? 18.706 30.662 -54.965 1.00 68.88 103 GLN A C 1
ATOM 822 O O . GLN A 1 103 ? 19.517 31.492 -54.554 1.00 68.88 103 GLN A O 1
ATOM 827 N N . VAL A 1 104 ? 17.793 30.952 -55.896 1.00 71.81 104 VAL A N 1
ATOM 828 C CA . VAL A 1 104 ? 17.561 32.301 -56.434 1.00 71.81 104 VAL A CA 1
ATOM 829 C C . VAL A 1 104 ? 16.728 33.147 -55.467 1.00 71.81 104 VAL A C 1
ATOM 831 O O . VAL A 1 104 ? 17.034 34.324 -55.304 1.00 71.81 104 VAL A O 1
ATOM 834 N N . ASP A 1 105 ? 15.757 32.551 -54.768 1.00 72.31 105 ASP A N 1
ATOM 835 C CA . ASP A 1 105 ? 14.905 33.266 -53.801 1.00 72.31 105 ASP A CA 1
ATOM 836 C C . ASP A 1 105 ? 15.653 33.668 -52.512 1.00 72.31 105 ASP A C 1
ATOM 838 O O . ASP A 1 105 ? 15.383 34.698 -51.916 1.00 72.31 105 ASP A O 1
ATOM 842 N N . SER A 1 106 ? 16.691 32.919 -52.120 1.00 65.75 106 SER A N 1
ATOM 843 C CA . SER A 1 106 ? 17.542 33.224 -50.951 1.00 65.75 106 SER A CA 1
ATOM 844 C C . SER A 1 106 ? 18.699 34.200 -51.243 1.00 65.75 106 SER A C 1
ATOM 846 O O . SER A 1 106 ? 19.558 34.440 -50.388 1.00 65.75 106 SER A O 1
ATOM 848 N N . ARG A 1 107 ? 18.754 34.744 -52.467 1.00 66.12 107 ARG A N 1
ATOM 849 C CA . ARG A 1 107 ? 19.739 35.741 -52.931 1.00 66.12 107 ARG A CA 1
ATOM 850 C C . ARG A 1 107 ? 19.082 37.081 -53.299 1.00 66.12 107 ARG A C 1
ATOM 852 O O . ARG A 1 107 ? 19.745 37.911 -53.927 1.00 66.12 107 ARG A O 1
ATOM 859 N N . GLN A 1 108 ? 17.818 37.286 -52.933 1.00 60.06 108 GLN A N 1
ATOM 860 C CA . GLN A 1 108 ? 17.108 38.573 -52.925 1.00 60.06 108 GLN A CA 1
ATOM 861 C C . GLN A 1 108 ? 16.736 38.926 -51.483 1.00 60.06 108 GLN A C 1
ATOM 863 O O . GLN A 1 108 ? 16.670 40.140 -51.196 1.00 60.06 108 GLN A O 1
#

pLDDT: mean 76.08, std 8.28, range [57.62, 89.31]

Radius of gyration: 30.75 Å; chains: 1; bounding box: 49×55×82 Å

Organism: NCBI:txid370355

Secondary structure (DSSP, 8-state):
-HHHHHHHHHHHHHHHHHHHHHHHHHHHHHHHHHT---HHHHHHHHHHHHHHHHHHHHHHHHHHHHHHHHHHIIIIIHHHH------------------HHHHHHTT-

InterPro domains:
  IPR002490 V-type ATPase, V0 complex, 116kDa subunit family [PF01496] (16-92)
  IPR002490 V-type ATPase, V0 complex, 116kDa subunit family [PTHR11629] (16-95)

Sequence (108 aa):
MHLKYSIISQTVGVIIAHAELSAVFLEKEFYLLLGIKICVTIFVGFAVWAMITLAILIGIESLSAFLHTLKLHWIEFQNKFNVGDGMPFTSIKLEPRKSFFDQVDSRQ

Foldseek 3Di:
DVVVVVVVVVVVVLVVVVVVVVVVLCVVVVVVLVVDPDPVCSVVSVVVSVVVVVVVSCVVVVVVVVVVVVVCCVPVVCVPPPPVPDDDDDDDDPPPPPDVVNVVVVVD